Protein AF-A0AAU7T6W6-F1 (afdb_monomer)

pLDDT: mean 77.11, std 15.14, range [38.47, 94.31]

Foldseek 3Di:
DDDDDDDDDDDDPDVCVVCVVVVHDDDCVVVVVPLPQFPKDKDFDPPFDDPPDQKTKMKIFGPVLDDCPQQVVVQVSVVVVQKRWDRPDDWDWDDDPPGGIIIITIIGPVRPD

Radius of gyration: 18.92 Å; Cα contacts (8 Å, |Δi|>4): 139; chains: 1; bounding box: 44×38×60 Å

Sequence (113 aa):
MAREVSQRLVLIDDIDKYERAIGLQPDPERTGLHEHRHDVRWAVSTYETNPAAAYVEVEVALECGCEIRDLRTFAAHMRERGWDVAVTGGLGSQRVPGSPPMYHLRVRRKSLG

Mean predicted aligned error: 12.06 Å

Secondary structure (DSSP, 8-state):
-PPP--------S-HHHHHHHTTPPP-HHHHT-S-----EEEEE-TT---TT-SEEEEEEEETT----S-HHHHHHHHHHTT--B-SSS--EEE--TTSPPEEEEEEEGGG--

Solvent-accessible surface area (backbone atoms only — not comparable to full-atom values): 7174 Å² total; per-residue (Å²): 138,86,81,84,77,83,80,78,85,75,87,74,91,50,64,63,64,52,33,52,75,73,70,42,77,82,49,43,83,85,67,65,65,57,78,85,72,78,42,72,51,72,46,75,35,92,82,60,81,61,91,83,46,67,56,38,44,27,38,36,31,34,78,67,72,65,76,92,85,47,64,60,62,51,28,53,61,37,38,80,74,53,30,48,50,52,72,85,59,74,80,44,76,50,80,49,94,96,52,65,53,35,30,40,42,40,31,32,52,89,32,75,118

Organism: NCBI:txid3160966

Structure (mmCIF, N/CA/C/O backbone):
data_AF-A0AAU7T6W6-F1
#
_entry.id   AF-A0AAU7T6W6-F1
#
loop_
_atom_site.group_PDB
_atom_site.id
_atom_site.type_symbol
_atom_site.label_atom_id
_atom_site.label_alt_id
_atom_site.label_comp_id
_atom_site.label_asym_id
_atom_site.label_entity_id
_atom_site.label_seq_id
_atom_site.pdbx_PDB_ins_code
_atom_site.Cartn_x
_atom_site.Cartn_y
_atom_site.Cartn_z
_atom_site.occupancy
_atom_site.B_iso_or_equiv
_atom_site.auth_seq_id
_atom_site.auth_comp_id
_atom_site.auth_asym_id
_atom_site.auth_atom_id
_atom_site.pdbx_PDB_model_num
ATOM 1 N N . MET A 1 1 ? 31.581 3.379 -46.369 1.00 38.47 1 MET A N 1
ATOM 2 C CA . MET A 1 1 ? 30.169 2.953 -46.259 1.00 38.47 1 MET A CA 1
ATOM 3 C C . MET A 1 1 ? 29.900 2.596 -44.806 1.00 38.47 1 MET A C 1
ATOM 5 O O . MET A 1 1 ? 30.373 1.560 -44.360 1.00 38.47 1 MET A O 1
ATOM 9 N N . ALA A 1 2 ? 29.253 3.481 -44.047 1.00 42.25 2 ALA A N 1
ATOM 10 C CA . ALA A 1 2 ? 28.900 3.220 -42.652 1.00 42.25 2 ALA A CA 1
ATOM 11 C C . ALA A 1 2 ? 27.511 2.569 -42.609 1.00 42.25 2 ALA A C 1
ATOM 13 O O . ALA A 1 2 ? 26.573 3.088 -43.209 1.00 42.25 2 ALA A O 1
ATOM 14 N N . ARG A 1 3 ? 27.397 1.404 -41.964 1.00 44.84 3 ARG A N 1
ATOM 15 C CA . ARG A 1 3 ? 26.108 0.757 -41.702 1.00 44.84 3 ARG A CA 1
ATOM 16 C C . ARG A 1 3 ? 25.463 1.450 -40.508 1.00 44.84 3 ARG A C 1
ATOM 18 O O . ARG A 1 3 ? 26.021 1.428 -39.416 1.00 44.84 3 ARG A O 1
ATOM 25 N N . GLU A 1 4 ? 24.307 2.058 -40.733 1.00 47.56 4 GLU A N 1
ATOM 26 C CA . GLU A 1 4 ? 23.450 2.578 -39.673 1.00 47.56 4 GLU A CA 1
ATOM 27 C C . GLU A 1 4 ? 22.855 1.393 -38.899 1.00 47.56 4 GLU A C 1
ATOM 29 O O . GLU A 1 4 ? 22.209 0.517 -39.478 1.00 47.56 4 GLU A O 1
ATOM 34 N N . VAL A 1 5 ? 23.132 1.319 -37.597 1.00 54.06 5 VAL A N 1
ATOM 35 C CA . VAL A 1 5 ? 22.567 0.297 -36.709 1.00 54.06 5 VAL A CA 1
ATOM 36 C C . VAL A 1 5 ? 21.375 0.927 -36.000 1.00 54.06 5 VAL A C 1
ATOM 38 O O . VAL A 1 5 ? 21.536 1.700 -35.060 1.00 54.06 5 VAL A O 1
ATOM 4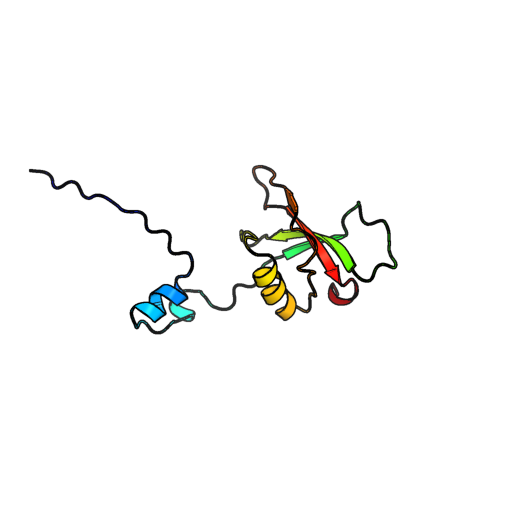1 N N . SER A 1 6 ? 20.168 0.617 -36.472 1.00 48.41 6 SER A N 1
ATOM 42 C CA . SER A 1 6 ? 18.924 1.034 -35.821 1.00 48.41 6 SER A CA 1
ATOM 43 C C . SER A 1 6 ? 18.746 0.257 -34.512 1.00 48.41 6 SER A C 1
ATOM 45 O O . SER A 1 6 ? 18.476 -0.945 -34.524 1.00 48.41 6 SER A O 1
ATOM 47 N N . GLN A 1 7 ? 18.932 0.925 -33.373 1.00 54.91 7 GLN A N 1
ATOM 48 C CA . GLN A 1 7 ? 18.688 0.344 -32.054 1.00 54.91 7 GLN A CA 1
ATOM 49 C C . GLN A 1 7 ? 17.187 0.404 -31.744 1.00 54.91 7 GLN A C 1
ATOM 51 O O . GLN A 1 7 ? 16.660 1.440 -31.342 1.00 54.91 7 GLN A O 1
ATOM 56 N N . ARG A 1 8 ? 16.472 -0.708 -31.944 1.00 59.06 8 ARG A N 1
ATOM 57 C CA . ARG A 1 8 ? 15.105 -0.862 -31.432 1.00 59.06 8 ARG A CA 1
ATOM 58 C C . ARG A 1 8 ? 15.180 -1.156 -29.934 1.00 59.06 8 ARG A C 1
ATOM 60 O O . ARG A 1 8 ? 15.556 -2.255 -29.543 1.00 59.06 8 ARG A O 1
ATOM 67 N N . LEU A 1 9 ? 14.827 -0.173 -29.110 1.00 52.94 9 LEU A N 1
ATOM 68 C CA . LEU A 1 9 ? 14.550 -0.375 -27.688 1.00 52.94 9 LEU A CA 1
ATOM 69 C C . LEU A 1 9 ? 13.317 -1.276 -27.567 1.00 52.94 9 LEU A C 1
ATOM 71 O O . LEU A 1 9 ? 12.211 -0.868 -27.916 1.00 52.94 9 LEU A O 1
ATOM 75 N N . VAL A 1 10 ? 13.514 -2.512 -27.117 1.00 56.66 10 VAL A N 1
ATOM 76 C CA . VAL A 1 10 ? 12.416 -3.424 -26.791 1.00 56.66 10 VAL A CA 1
ATOM 77 C C . VAL A 1 10 ? 12.172 -3.297 -25.293 1.00 56.66 10 VAL A C 1
ATOM 79 O O . VAL A 1 10 ? 13.066 -3.592 -24.502 1.00 56.66 10 VAL A O 1
ATOM 82 N N . LEU A 1 11 ? 10.991 -2.820 -24.894 1.00 50.56 11 LEU A N 1
ATOM 83 C CA . LEU A 1 11 ? 10.565 -2.911 -23.500 1.00 50.56 11 LEU A CA 1
ATOM 84 C C . LEU A 1 11 ? 10.190 -4.370 -23.229 1.00 50.56 11 LEU A C 1
ATOM 86 O O . LEU A 1 11 ? 9.220 -4.866 -23.796 1.00 50.56 11 LEU A O 1
ATOM 90 N N . ILE A 1 12 ? 10.96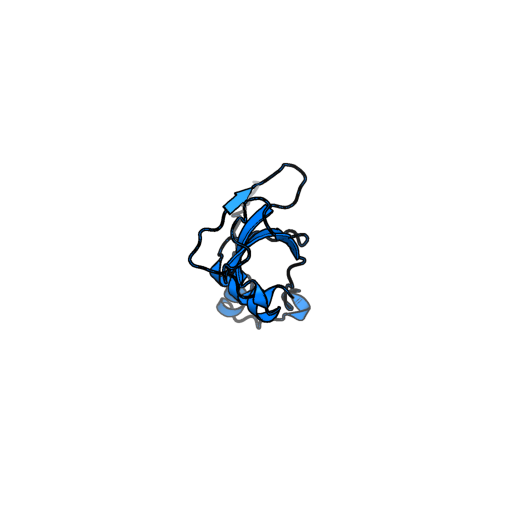9 -5.043 -22.388 1.00 55.47 12 ILE A N 1
ATOM 91 C CA . ILE A 1 12 ? 10.606 -6.344 -21.827 1.00 55.47 12 ILE A CA 1
ATOM 92 C C . ILE A 1 12 ? 9.965 -6.046 -20.473 1.00 55.47 12 ILE A C 1
ATOM 94 O O . ILE A 1 12 ? 10.648 -5.588 -19.559 1.00 55.47 12 ILE A O 1
ATOM 98 N N . ASP A 1 13 ? 8.647 -6.218 -20.376 1.00 56.78 13 ASP A N 1
ATOM 99 C CA . ASP A 1 13 ? 7.886 -5.997 -19.139 1.00 56.78 13 ASP A CA 1
ATOM 100 C C . ASP A 1 13 ? 8.070 -7.130 -18.122 1.00 56.78 13 ASP A C 1
ATOM 102 O O . ASP A 1 13 ? 7.927 -6.901 -16.924 1.00 56.78 13 ASP A O 1
ATOM 106 N N . ASP A 1 14 ? 8.427 -8.322 -18.604 1.00 62.97 14 ASP A N 1
ATOM 107 C CA . ASP A 1 14 ? 8.569 -9.537 -17.809 1.00 62.97 14 ASP A CA 1
ATOM 108 C C . ASP A 1 14 ? 9.660 -10.429 -18.430 1.00 62.97 14 ASP A C 1
ATOM 110 O O . ASP A 1 14 ? 9.487 -11.034 -19.497 1.00 62.97 14 ASP A O 1
ATOM 114 N N . ILE A 1 15 ? 10.831 -10.438 -17.788 1.00 67.06 15 ILE A N 1
ATOM 115 C CA . ILE A 1 15 ? 12.003 -11.193 -18.248 1.00 67.06 15 ILE A CA 1
ATOM 116 C C . ILE A 1 15 ? 11.748 -12.699 -18.117 1.00 67.06 15 ILE A C 1
ATOM 118 O O . ILE A 1 15 ? 12.099 -13.436 -19.036 1.00 67.06 15 ILE A O 1
ATOM 122 N N . ASP A 1 16 ? 11.056 -13.156 -17.069 1.00 63.38 16 ASP A N 1
ATOM 123 C CA . ASP A 1 16 ? 10.740 -14.575 -16.863 1.00 63.38 16 ASP A CA 1
ATOM 124 C C . ASP A 1 16 ? 9.866 -15.136 -17.986 1.00 63.38 16 ASP A C 1
ATOM 126 O O . ASP A 1 16 ? 10.082 -16.241 -18.494 1.00 63.38 16 ASP A O 1
ATOM 130 N N . LYS A 1 17 ? 8.861 -14.366 -18.406 1.00 62.75 17 LYS A N 1
ATOM 131 C CA . LYS A 1 17 ? 7.973 -14.721 -19.513 1.00 62.75 17 LYS A CA 1
ATOM 132 C C . LYS A 1 17 ? 8.738 -14.828 -20.828 1.00 62.75 17 LYS A C 1
ATOM 134 O O . LYS A 1 17 ? 8.469 -15.740 -21.614 1.00 62.75 17 LYS A O 1
ATOM 139 N N . TYR A 1 18 ? 9.683 -13.920 -21.063 1.00 66.25 18 TYR A N 1
ATOM 140 C CA . TYR A 1 18 ? 10.544 -13.964 -22.239 1.00 66.25 18 TYR A CA 1
ATOM 141 C C . TYR A 1 18 ? 11.482 -15.176 -22.201 1.00 66.25 18 TYR A C 1
ATOM 143 O O . TYR A 1 18 ? 11.529 -15.928 -23.173 1.00 66.25 18 TYR A O 1
ATOM 151 N N . GLU A 1 19 ? 12.162 -15.416 -21.078 1.00 69.50 19 GLU A N 1
ATOM 152 C CA . GLU A 1 19 ? 13.083 -16.544 -20.897 1.00 69.50 19 GLU A CA 1
ATOM 153 C C . GLU A 1 19 ? 12.374 -17.887 -21.126 1.00 69.50 19 GLU A C 1
ATOM 155 O O . GLU A 1 19 ? 12.849 -18.703 -21.922 1.00 69.50 19 GLU A O 1
ATOM 160 N N . ARG A 1 20 ? 11.170 -18.069 -20.566 1.00 66.38 20 ARG A N 1
ATOM 161 C CA . ARG A 1 20 ? 10.334 -19.253 -20.829 1.00 66.38 20 ARG A CA 1
ATOM 162 C C . ARG A 1 20 ? 9.969 -19.405 -22.305 1.00 66.38 20 ARG A C 1
ATOM 164 O O . ARG A 1 20 ? 10.006 -20.518 -22.825 1.00 66.38 20 ARG A O 1
ATOM 171 N N . ALA A 1 21 ? 9.610 -18.313 -22.983 1.00 72.62 21 ALA A N 1
ATOM 172 C CA . ALA A 1 21 ? 9.199 -18.344 -24.388 1.00 72.62 21 ALA A CA 1
ATOM 173 C C . ALA A 1 21 ? 10.334 -18.763 -25.338 1.00 72.62 21 ALA A C 1
ATOM 175 O O . ALA A 1 21 ? 10.060 -19.333 -26.393 1.00 72.62 21 ALA A O 1
ATOM 176 N N . ILE A 1 22 ? 11.592 -18.518 -24.960 1.00 78.94 22 ILE A N 1
ATOM 177 C CA . ILE A 1 22 ? 12.772 -18.910 -25.747 1.00 78.94 22 ILE A CA 1
ATOM 178 C C . ILE A 1 22 ? 13.480 -20.162 -25.208 1.00 78.94 22 ILE A C 1
ATOM 180 O O . ILE A 1 22 ? 14.562 -20.505 -25.680 1.00 78.94 22 ILE A O 1
ATOM 184 N N . GLY A 1 23 ? 12.870 -20.864 -24.247 1.00 67.69 23 GLY A N 1
ATOM 185 C CA . GLY A 1 23 ? 13.383 -22.126 -23.709 1.00 67.69 23 GLY A CA 1
ATOM 186 C C . GLY A 1 23 ? 14.560 -21.980 -22.742 1.00 67.69 23 GLY A C 1
ATOM 187 O O . GLY A 1 23 ? 15.224 -22.973 -22.450 1.00 67.69 23 GLY A O 1
ATOM 188 N N . LEU A 1 24 ? 14.822 -20.773 -22.235 1.00 66.50 24 LEU A N 1
ATOM 189 C CA . LEU A 1 24 ? 15.725 -20.589 -21.105 1.00 66.50 24 LEU A CA 1
ATOM 190 C C . LEU A 1 24 ? 14.995 -21.009 -19.828 1.00 66.50 24 LEU A C 1
ATOM 192 O O . LEU A 1 24 ? 13.853 -20.612 -19.586 1.00 66.50 24 LEU A O 1
ATOM 196 N N . GLN A 1 25 ? 15.648 -21.834 -19.009 1.00 60.50 25 GLN A N 1
ATOM 197 C CA . GLN A 1 25 ? 15.148 -22.101 -17.667 1.00 60.50 25 GLN A CA 1
ATOM 198 C C . GLN A 1 25 ? 15.310 -20.824 -16.833 1.00 60.50 25 GLN A C 1
ATOM 200 O O . GLN A 1 25 ? 16.426 -20.302 -16.775 1.00 60.50 25 GLN A O 1
ATOM 205 N N . PRO A 1 26 ? 14.228 -20.327 -16.204 1.00 56.59 26 PRO A N 1
ATOM 206 C CA . PRO A 1 26 ? 14.320 -19.239 -15.244 1.00 56.59 26 PRO A CA 1
ATOM 207 C C . PRO A 1 26 ? 15.316 -19.636 -14.158 1.00 56.59 26 PRO A C 1
ATOM 209 O O . PRO A 1 26 ? 15.126 -20.644 -13.474 1.00 56.59 26 PRO A O 1
ATOM 212 N N . ASP A 1 27 ? 16.394 -18.870 -14.056 1.00 57.06 27 ASP A N 1
ATOM 213 C CA . ASP A 1 27 ? 17.434 -19.043 -13.050 1.00 57.06 27 ASP A CA 1
ATOM 214 C C . ASP A 1 27 ? 17.350 -17.831 -12.109 1.00 57.06 27 ASP A C 1
ATOM 216 O O . ASP A 1 27 ? 17.869 -16.754 -12.434 1.00 57.06 27 ASP A O 1
ATOM 220 N N . PRO A 1 28 ? 16.618 -17.953 -10.989 1.00 53.84 28 PRO A N 1
ATOM 221 C CA . PRO A 1 28 ? 16.361 -16.840 -10.081 1.00 53.84 28 PRO A CA 1
ATOM 222 C C . PRO A 1 28 ? 17.639 -16.338 -9.387 1.00 53.84 28 PRO A C 1
ATOM 224 O O . PRO A 1 28 ? 17.722 -15.152 -9.061 1.00 53.84 28 PRO A O 1
ATOM 227 N N . GLU A 1 29 ? 18.664 -17.188 -9.234 1.00 51.88 29 GLU A N 1
ATOM 228 C CA . GLU A 1 29 ? 19.966 -16.821 -8.660 1.00 51.88 29 GLU A CA 1
ATOM 229 C C . GLU A 1 29 ? 20.791 -15.976 -9.641 1.00 51.88 29 GLU A C 1
ATOM 231 O O . GLU A 1 29 ? 21.402 -14.981 -9.250 1.00 51.88 29 GLU A O 1
ATOM 236 N N . ARG A 1 30 ? 20.765 -16.318 -10.938 1.00 50.44 30 ARG A N 1
ATOM 237 C CA . ARG A 1 30 ? 21.460 -15.572 -12.005 1.00 50.44 30 ARG A CA 1
ATOM 238 C C . ARG A 1 30 ? 20.783 -14.245 -12.353 1.00 50.44 30 ARG A C 1
ATOM 240 O O . ARG A 1 30 ? 21.455 -13.301 -12.766 1.00 50.44 30 ARG A O 1
ATOM 247 N N . THR A 1 31 ? 19.460 -14.182 -12.247 1.00 54.34 31 THR A N 1
ATOM 248 C CA . THR A 1 31 ? 18.653 -13.010 -12.633 1.00 54.34 31 THR A CA 1
ATOM 249 C C . THR A 1 31 ? 18.4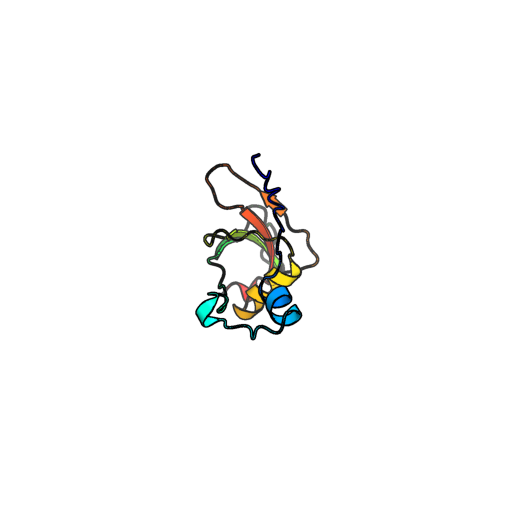20 -12.028 -11.485 1.00 54.34 31 THR A C 1
ATOM 251 O O . THR A 1 31 ? 18.047 -10.883 -11.737 1.00 54.34 31 THR A O 1
ATOM 254 N N . GLY A 1 32 ? 18.633 -12.452 -10.233 1.00 46.59 32 GLY A N 1
ATOM 255 C CA . GLY A 1 32 ? 18.263 -11.666 -9.054 1.00 46.59 32 GLY A CA 1
ATOM 256 C C . GLY A 1 32 ? 16.746 -11.546 -8.862 1.00 46.59 32 GLY A C 1
ATOM 257 O O . GLY A 1 32 ? 16.301 -10.704 -8.087 1.00 46.59 32 GLY A O 1
ATOM 258 N N . LEU A 1 33 ? 15.956 -12.380 -9.554 1.00 51.47 33 LEU A N 1
ATOM 259 C CA . LEU A 1 33 ? 14.492 -12.461 -9.457 1.00 51.47 33 LEU A CA 1
ATOM 260 C C . LEU A 1 33 ? 14.021 -13.293 -8.253 1.00 51.47 33 LEU A C 1
ATOM 262 O O . LEU A 1 33 ? 12.847 -13.648 -8.159 1.00 51.47 33 LEU A O 1
ATOM 266 N N . HIS A 1 34 ? 14.909 -13.602 -7.304 1.00 48.91 34 HIS A N 1
ATOM 267 C CA . HIS A 1 34 ? 14.475 -14.057 -5.989 1.00 48.91 34 HIS A CA 1
ATOM 268 C C . HIS A 1 34 ? 13.608 -12.979 -5.341 1.00 48.91 34 HIS A C 1
ATOM 270 O O . HIS A 1 34 ? 14.091 -11.888 -5.049 1.00 48.91 34 HIS A O 1
ATOM 276 N N . GLU A 1 35 ? 12.334 -13.318 -5.124 1.00 60.16 35 GLU A N 1
ATOM 277 C CA . GLU A 1 35 ? 11.481 -12.790 -4.055 1.00 60.16 35 GLU A CA 1
ATOM 278 C C . GLU A 1 35 ? 11.722 -11.301 -3.772 1.00 60.16 35 GLU A C 1
ATOM 280 O O . GLU A 1 35 ? 12.195 -10.926 -2.695 1.00 60.16 35 GLU A O 1
ATOM 285 N N . HIS A 1 36 ? 11.442 -10.432 -4.754 1.00 67.00 36 HIS A N 1
ATOM 286 C CA . HIS A 1 36 ? 11.554 -8.994 -4.535 1.00 67.00 36 HIS A CA 1
ATOM 287 C C . HIS A 1 36 ? 10.579 -8.580 -3.429 1.00 67.00 36 HIS A C 1
ATOM 289 O O . HIS A 1 36 ? 9.381 -8.380 -3.643 1.00 67.00 36 HIS A O 1
ATOM 295 N N . ARG A 1 37 ? 11.106 -8.440 -2.216 1.00 75.81 37 ARG A N 1
ATOM 296 C CA . ARG A 1 37 ? 10.341 -7.993 -1.065 1.00 75.81 37 ARG A CA 1
ATOM 297 C C . ARG A 1 37 ? 10.325 -6.474 -1.062 1.00 75.81 37 ARG A C 1
ATOM 299 O O . ARG A 1 37 ? 11.358 -5.838 -0.875 1.00 75.81 37 ARG A O 1
ATOM 306 N N . HIS A 1 38 ? 9.139 -5.893 -1.220 1.00 83.75 38 HIS A N 1
ATOM 307 C CA . HIS A 1 38 ? 8.995 -4.444 -1.152 1.00 83.75 38 HIS A CA 1
ATOM 308 C C . HIS A 1 38 ? 9.418 -3.924 0.226 1.00 83.75 38 HIS A C 1
ATOM 310 O O . HIS A 1 38 ? 8.800 -4.271 1.238 1.00 83.75 38 HIS A O 1
ATOM 316 N N . ASP A 1 39 ? 10.420 -3.050 0.273 1.00 86.62 39 ASP A N 1
ATOM 317 C CA . ASP A 1 39 ? 10.632 -2.217 1.452 1.00 86.62 39 ASP A CA 1
ATOM 318 C C . ASP A 1 39 ? 9.537 -1.146 1.489 1.00 86.62 39 ASP A C 1
ATOM 320 O O . ASP A 1 39 ? 9.373 -0.378 0.536 1.00 86.62 39 ASP A O 1
ATOM 324 N N . VAL A 1 40 ? 8.713 -1.186 2.538 1.00 88.81 40 VAL A N 1
ATOM 325 C CA . VAL A 1 40 ? 7.460 -0.425 2.634 1.00 88.81 40 VAL A CA 1
ATOM 326 C C . VAL A 1 40 ? 7.476 0.401 3.902 1.00 88.81 40 VAL A C 1
ATOM 328 O O . VAL A 1 40 ? 7.397 -0.144 5.005 1.00 88.81 40 VAL A O 1
ATOM 331 N N . ARG A 1 41 ? 7.473 1.720 3.724 1.00 90.69 41 ARG A N 1
ATOM 332 C CA . ARG A 1 41 ? 7.164 2.679 4.780 1.00 90.69 41 ARG A CA 1
ATOM 333 C C . ARG A 1 41 ? 5.701 3.081 4.662 1.00 90.69 41 ARG A C 1
ATOM 335 O O . ARG A 1 41 ? 5.229 3.360 3.562 1.00 90.69 41 ARG A O 1
ATOM 342 N N . TRP A 1 42 ? 4.976 3.104 5.777 1.00 93.06 42 TRP A N 1
ATOM 343 C CA . TRP A 1 42 ? 3.553 3.427 5.761 1.00 93.06 42 TRP A CA 1
ATOM 344 C C . TRP A 1 42 ? 3.093 4.164 7.016 1.00 93.06 42 TRP A C 1
ATOM 346 O O . TRP A 1 42 ? 3.716 4.060 8.073 1.00 93.06 42 TRP A O 1
ATOM 356 N N . ALA A 1 43 ? 1.979 4.881 6.888 1.00 92.44 43 ALA A N 1
ATOM 357 C CA . ALA A 1 43 ? 1.248 5.488 7.993 1.00 92.44 43 ALA A CA 1
ATOM 358 C C . ALA A 1 43 ? -0.262 5.425 7.725 1.00 92.44 43 ALA A C 1
ATOM 360 O O . ALA A 1 43 ? -0.694 5.358 6.574 1.00 92.44 43 ALA A O 1
ATOM 361 N N . VAL A 1 44 ? -1.080 5.445 8.780 1.00 91.88 44 VAL A N 1
ATOM 362 C CA . VAL A 1 44 ? -2.527 5.674 8.628 1.00 91.88 44 VAL A CA 1
ATOM 363 C C . VAL A 1 44 ? -2.728 7.085 8.087 1.00 91.88 44 VAL A C 1
ATOM 365 O O . VAL A 1 44 ? -2.134 8.025 8.617 1.00 91.88 44 VAL A O 1
ATOM 368 N N . SER A 1 45 ? -3.547 7.231 7.045 1.00 87.50 45 SER A N 1
ATOM 369 C CA . SER A 1 45 ? -3.785 8.543 6.450 1.00 87.50 45 SER A CA 1
ATOM 370 C C . SER A 1 45 ? -4.463 9.474 7.453 1.00 87.50 45 SER A C 1
ATOM 372 O O . SER A 1 45 ? -5.355 9.074 8.204 1.00 87.50 45 SER A O 1
ATOM 374 N N . THR A 1 46 ? -4.069 10.745 7.430 1.00 86.88 46 THR A N 1
ATOM 375 C CA . THR A 1 46 ? -4.677 11.792 8.269 1.00 86.88 46 THR A CA 1
ATOM 376 C C . THR A 1 46 ? -6.154 12.040 7.942 1.00 86.88 46 THR A C 1
ATOM 378 O O . THR A 1 46 ? -6.878 12.597 8.766 1.00 86.88 46 THR A O 1
ATOM 381 N N . TYR A 1 47 ? -6.612 11.590 6.768 1.00 81.88 47 TYR A N 1
ATOM 382 C CA . TYR A 1 47 ? -8.006 11.658 6.330 1.00 81.88 47 TYR A CA 1
ATOM 383 C C . TYR A 1 47 ? -8.861 10.475 6.812 1.00 81.88 47 TYR A C 1
ATOM 385 O O . TYR A 1 47 ? -10.079 10.479 6.612 1.00 81.88 47 TYR A O 1
ATOM 393 N N . GLU A 1 48 ? -8.268 9.468 7.465 1.00 84.31 48 GLU A N 1
ATOM 394 C CA . GLU A 1 48 ? -9.033 8.383 8.076 1.00 84.31 48 GLU A CA 1
ATOM 395 C C . GLU A 1 48 ? -9.835 8.914 9.271 1.00 84.31 48 GLU A C 1
ATOM 397 O O . GLU A 1 48 ? -9.291 9.278 10.313 1.00 84.31 48 GLU A O 1
ATOM 402 N N . THR A 1 49 ? -11.158 8.910 9.136 1.00 83.81 49 THR A N 1
ATOM 403 C CA . THR A 1 49 ? -12.078 9.458 10.143 1.00 83.81 49 THR A CA 1
ATOM 404 C C . THR A 1 49 ? -12.808 8.383 10.941 1.00 83.81 49 THR A C 1
ATOM 406 O O . THR A 1 49 ? -13.400 8.698 11.974 1.00 83.81 49 THR A O 1
ATOM 409 N N . ASN A 1 50 ? -12.775 7.115 10.508 1.00 85.00 50 ASN A N 1
ATOM 410 C CA . ASN A 1 50 ? -13.530 6.045 11.146 1.00 85.00 50 ASN A CA 1
ATOM 411 C C . ASN A 1 50 ? -12.613 4.970 11.764 1.00 85.00 50 ASN A C 1
ATOM 413 O O . ASN A 1 50 ? -12.255 3.978 11.115 1.00 85.00 50 ASN A O 1
ATOM 417 N N . PRO A 1 51 ? -12.299 5.070 13.068 1.00 80.38 51 PRO A N 1
ATOM 418 C CA . PRO A 1 51 ? -11.464 4.079 13.744 1.00 80.38 51 PRO A CA 1
ATOM 419 C C . PRO A 1 51 ? -12.107 2.683 13.814 1.00 80.38 51 PRO A C 1
ATOM 421 O O . PRO A 1 51 ? -11.389 1.693 13.943 1.00 80.38 51 PRO A O 1
ATOM 424 N N . ALA A 1 52 ? -13.435 2.579 13.692 1.00 85.19 52 ALA A N 1
ATOM 425 C CA . ALA A 1 52 ? -14.163 1.312 13.745 1.00 85.19 52 ALA A CA 1
ATOM 426 C C . ALA A 1 52 ? -14.257 0.597 12.383 1.00 85.19 52 ALA A C 1
ATOM 428 O O . ALA A 1 52 ? -14.695 -0.554 12.322 1.00 85.19 52 ALA A O 1
ATOM 429 N N . ALA A 1 53 ? -13.854 1.246 11.284 1.00 87.56 53 ALA A N 1
ATOM 430 C CA . ALA A 1 53 ? -13.888 0.632 9.964 1.00 87.56 53 ALA A CA 1
ATOM 431 C C . ALA A 1 53 ? -12.933 -0.573 9.879 1.00 87.56 53 ALA A C 1
ATOM 433 O O . ALA A 1 53 ? -11.786 -0.531 10.333 1.00 87.56 53 ALA A O 1
ATOM 434 N N . ALA A 1 54 ? -13.406 -1.656 9.248 1.00 91.19 54 ALA A N 1
ATOM 435 C CA . ALA A 1 54 ? -12.613 -2.869 9.036 1.00 91.19 54 ALA A CA 1
ATOM 436 C C . ALA A 1 54 ? -11.409 -2.637 8.106 1.00 91.19 54 ALA A C 1
ATOM 438 O O . ALA A 1 54 ? -10.388 -3.310 8.249 1.00 91.19 54 ALA A O 1
ATOM 439 N N . TYR A 1 55 ? -11.538 -1.682 7.181 1.00 91.62 55 TYR A N 1
ATOM 440 C CA . TYR A 1 55 ? -10.482 -1.215 6.289 1.00 91.62 55 TYR A CA 1
ATOM 441 C C . TYR A 1 55 ? -10.147 0.234 6.606 1.00 91.62 55 TYR A C 1
ATOM 443 O O . TYR A 1 55 ? -11.060 1.058 6.683 1.00 91.62 55 TYR A O 1
ATOM 451 N N . VAL A 1 56 ? -8.854 0.514 6.714 1.00 92.50 56 VAL A N 1
ATOM 452 C CA . VAL A 1 56 ? -8.274 1.832 6.964 1.00 92.50 56 VAL A CA 1
ATOM 453 C C . VAL A 1 56 ? -7.525 2.310 5.727 1.00 92.50 56 VAL A C 1
ATOM 455 O O . VAL A 1 56 ? -6.908 1.502 5.028 1.00 92.50 56 VAL A O 1
ATOM 458 N N . GLU A 1 57 ? -7.604 3.602 5.440 1.00 91.94 57 GLU A N 1
ATOM 459 C CA . GLU A 1 57 ? -6.757 4.238 4.437 1.00 91.94 57 GLU A CA 1
ATOM 460 C C . GLU A 1 57 ? -5.340 4.461 4.982 1.00 91.94 57 GLU A C 1
ATOM 462 O O . GLU A 1 57 ? -5.146 5.002 6.073 1.00 91.94 57 GLU A O 1
ATOM 467 N N . VAL A 1 58 ? -4.342 4.020 4.220 1.00 91.94 58 VAL A N 1
ATOM 468 C CA . VAL A 1 58 ? -2.923 4.180 4.539 1.00 91.94 58 VAL A CA 1
ATOM 469 C C . VAL A 1 58 ? -2.195 4.872 3.397 1.00 91.94 58 VAL A C 1
ATOM 471 O O . VAL A 1 58 ? -2.504 4.674 2.219 1.00 91.94 58 VAL A O 1
ATOM 474 N N . GLU A 1 59 ? -1.196 5.653 3.777 1.00 93.00 59 GLU A N 1
ATOM 475 C CA . GLU A 1 59 ? -0.207 6.244 2.888 1.00 93.00 59 GLU A CA 1
ATOM 476 C C . GLU A 1 59 ? 1.012 5.326 2.863 1.00 93.00 59 GLU A C 1
ATOM 478 O O . GLU A 1 59 ? 1.554 4.983 3.913 1.00 93.00 59 GLU A O 1
ATOM 483 N N . VAL A 1 60 ? 1.420 4.890 1.672 1.00 91.88 60 VAL A N 1
ATOM 484 C CA . VAL A 1 60 ? 2.478 3.896 1.456 1.00 91.88 60 VAL A CA 1
ATOM 485 C C . VAL A 1 60 ? 3.555 4.469 0.545 1.00 91.88 60 VAL A C 1
ATOM 487 O O . VAL A 1 60 ? 3.256 4.936 -0.549 1.00 91.88 60 VAL A O 1
ATOM 490 N N . ALA A 1 61 ? 4.814 4.377 0.962 1.00 91.44 61 ALA A N 1
ATOM 491 C CA . ALA A 1 61 ? 5.987 4.657 0.143 1.00 91.44 61 ALA A CA 1
ATOM 492 C C . ALA A 1 61 ? 6.791 3.367 -0.070 1.00 91.44 61 ALA A C 1
ATOM 494 O O . ALA A 1 61 ? 7.067 2.626 0.879 1.00 91.44 61 ALA A O 1
ATOM 495 N N . LEU A 1 62 ? 7.156 3.102 -1.327 1.00 88.38 62 LEU A N 1
ATOM 496 C CA . LEU A 1 62 ? 8.013 1.977 -1.700 1.00 88.38 62 LEU A CA 1
ATOM 497 C C . LEU A 1 62 ? 9.470 2.447 -1.742 1.00 88.38 62 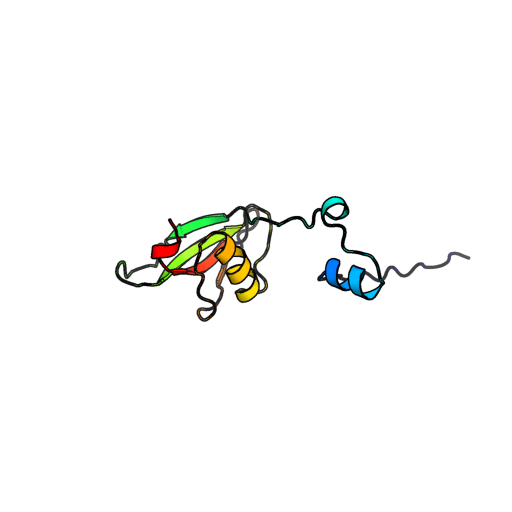LEU A C 1
ATOM 499 O O . LEU A 1 62 ? 9.928 3.001 -2.739 1.00 88.38 62 LEU A O 1
ATOM 503 N N . GLU A 1 63 ? 10.205 2.217 -0.657 1.00 85.50 63 GLU A N 1
ATOM 504 C CA . GLU A 1 63 ? 11.605 2.653 -0.507 1.00 85.50 63 GLU A CA 1
ATOM 505 C C . GLU A 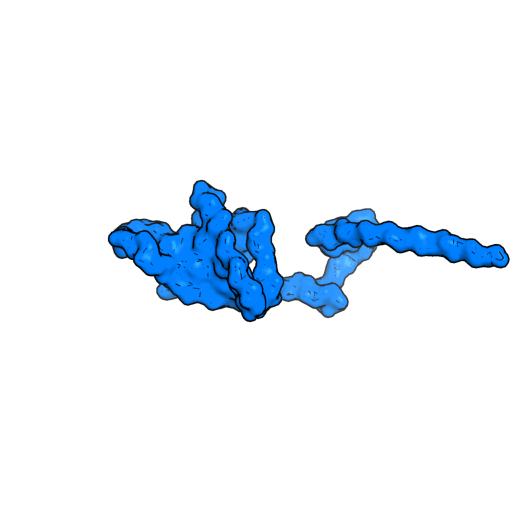1 63 ? 12.561 1.815 -1.382 1.00 85.50 63 GLU A C 1
ATOM 507 O O . GLU A 1 63 ? 13.664 2.235 -1.715 1.00 85.50 63 GLU A O 1
ATOM 512 N N . CYS A 1 64 ? 12.093 0.658 -1.860 1.00 81.88 64 CYS A N 1
ATOM 513 C CA . CYS A 1 64 ? 12.784 -0.184 -2.838 1.00 81.88 64 CYS A CA 1
ATOM 514 C C . CYS A 1 64 ? 12.809 0.382 -4.274 1.00 81.88 64 CYS A C 1
ATOM 516 O O . CYS A 1 64 ? 13.349 -0.261 -5.171 1.00 81.88 64 CYS A O 1
ATOM 518 N N . GLY A 1 65 ? 12.197 1.546 -4.522 1.00 80.50 65 GLY A N 1
ATOM 519 C CA . GLY A 1 65 ? 12.131 2.166 -5.851 1.00 80.50 65 GLY A CA 1
ATOM 520 C C . GLY A 1 65 ? 11.092 1.549 -6.794 1.00 80.50 65 GLY A C 1
ATOM 521 O O . GLY A 1 65 ? 10.991 1.965 -7.947 1.00 80.50 65 GLY A O 1
ATOM 522 N N . CYS A 1 66 ? 10.302 0.582 -6.317 1.00 83.56 66 CYS A N 1
ATOM 523 C CA . CYS A 1 66 ? 9.210 0.004 -7.091 1.00 83.56 66 CYS A CA 1
ATOM 524 C C . CYS A 1 66 ? 8.067 0.995 -7.326 1.00 83.56 66 CYS A C 1
ATOM 526 O O . CYS A 1 66 ? 7.807 1.909 -6.542 1.00 83.56 66 CYS A O 1
ATOM 528 N N . GLU A 1 67 ? 7.323 0.746 -8.399 1.00 84.38 67 GLU A N 1
ATOM 529 C CA . GLU A 1 67 ? 6.115 1.482 -8.745 1.00 84.38 67 GLU A CA 1
ATOM 530 C C . GLU A 1 67 ? 4.912 0.538 -8.757 1.00 84.38 67 GLU A C 1
ATOM 532 O O . GLU A 1 67 ? 4.962 -0.534 -9.365 1.00 84.38 67 GLU A O 1
ATOM 537 N N . ILE A 1 68 ? 3.814 0.933 -8.107 1.00 84.31 68 ILE A N 1
ATOM 538 C CA . ILE A 1 68 ? 2.576 0.152 -8.138 1.00 84.31 68 ILE A CA 1
ATOM 539 C C . ILE A 1 68 ? 1.856 0.459 -9.450 1.00 84.31 68 ILE A C 1
ATOM 541 O O . ILE A 1 68 ? 1.202 1.491 -9.587 1.00 84.31 68 ILE A O 1
ATOM 545 N N . ARG A 1 69 ? 1.983 -0.447 -10.421 1.00 81.56 69 ARG A N 1
ATOM 546 C CA . ARG A 1 69 ? 1.282 -0.363 -11.716 1.00 81.56 69 ARG A CA 1
ATOM 547 C C . ARG A 1 69 ? -0.022 -1.147 -11.743 1.00 81.56 69 ARG A C 1
ATOM 549 O O . ARG A 1 69 ? -0.964 -0.744 -12.415 1.00 81.56 69 ARG A O 1
ATOM 556 N N . ASP A 1 70 ? -0.069 -2.245 -10.998 1.00 82.25 70 ASP A N 1
ATOM 557 C CA . ASP A 1 70 ? -1.253 -3.075 -10.832 1.00 82.25 70 ASP A CA 1
ATOM 558 C C . ASP A 1 70 ? -1.491 -3.341 -9.341 1.00 82.25 70 ASP A C 1
ATOM 560 O O . ASP A 1 70 ? -0.655 -3.920 -8.641 1.00 82.25 70 ASP A O 1
ATOM 564 N N . LEU A 1 71 ? -2.645 -2.887 -8.848 1.00 86.25 71 LEU A N 1
ATOM 565 C CA . LEU A 1 71 ? -3.005 -3.003 -7.436 1.00 86.25 71 LEU A CA 1
ATOM 566 C C . LEU A 1 71 ? -3.262 -4.458 -7.019 1.00 86.25 71 LEU A C 1
ATOM 568 O O . LEU A 1 71 ? -3.068 -4.791 -5.854 1.00 86.25 71 LEU A O 1
ATOM 572 N N . ARG A 1 72 ? -3.688 -5.338 -7.935 1.00 84.88 72 ARG A N 1
ATOM 573 C CA . ARG A 1 72 ? -3.986 -6.743 -7.615 1.00 84.88 72 ARG A CA 1
ATOM 574 C C . ARG A 1 72 ? -2.704 -7.541 -7.425 1.00 84.88 72 ARG A C 1
ATOM 576 O O . ARG A 1 72 ? -2.599 -8.268 -6.443 1.00 84.88 72 ARG A O 1
ATOM 583 N N . THR A 1 73 ? -1.733 -7.364 -8.313 1.00 84.56 73 THR A N 1
ATOM 584 C CA . THR A 1 73 ? -0.392 -7.940 -8.206 1.00 84.56 73 THR A CA 1
ATOM 585 C C . THR A 1 73 ? 0.283 -7.454 -6.931 1.00 84.56 73 THR A C 1
ATOM 587 O O . THR A 1 73 ? 0.753 -8.263 -6.136 1.00 84.56 73 THR A O 1
ATOM 590 N N . PHE A 1 74 ? 0.236 -6.145 -6.662 1.00 86.50 74 PHE A N 1
ATOM 591 C CA . PHE A 1 74 ? 0.774 -5.606 -5.415 1.00 86.50 74 PHE A CA 1
ATOM 592 C C . PHE A 1 74 ? 0.071 -6.185 -4.177 1.00 86.50 74 PHE A C 1
ATOM 594 O O . PHE A 1 74 ? 0.733 -6.604 -3.230 1.00 86.50 74 PHE A O 1
ATOM 601 N N . ALA A 1 75 ? -1.263 -6.274 -4.184 1.00 89.25 75 ALA A N 1
ATOM 602 C CA . ALA A 1 75 ? -2.019 -6.882 -3.092 1.00 89.25 75 ALA A CA 1
ATOM 603 C C . ALA A 1 75 ? -1.649 -8.359 -2.872 1.00 89.25 75 ALA A C 1
ATOM 605 O O . ALA A 1 75 ? -1.581 -8.797 -1.725 1.00 89.25 75 ALA A O 1
ATOM 606 N N . ALA A 1 76 ? -1.374 -9.115 -3.941 1.00 86.00 76 ALA A N 1
ATOM 607 C CA . ALA A 1 76 ? -0.913 -10.497 -3.844 1.00 86.00 76 ALA A CA 1
ATOM 608 C C . ALA A 1 76 ? 0.457 -10.589 -3.151 1.00 86.00 76 ALA A C 1
ATOM 610 O O . ALA A 1 76 ? 0.579 -11.329 -2.177 1.00 86.00 76 ALA A O 1
ATOM 611 N N . HIS A 1 77 ? 1.435 -9.768 -3.554 1.00 85.06 77 HIS A N 1
ATOM 612 C CA . HIS A 1 77 ? 2.750 -9.709 -2.894 1.00 85.06 77 HIS A CA 1
ATOM 613 C C . HIS A 1 77 ? 2.637 -9.287 -1.418 1.00 85.06 77 HIS A C 1
ATOM 615 O O . HIS A 1 77 ? 3.299 -9.827 -0.535 1.00 85.06 77 HIS A O 1
ATOM 621 N N . MET A 1 78 ? 1.768 -8.322 -1.108 1.00 88.62 78 MET A N 1
ATOM 622 C CA . MET A 1 78 ? 1.571 -7.861 0.269 1.00 88.62 78 MET A CA 1
ATOM 623 C C . MET A 1 78 ? 0.851 -8.897 1.144 1.00 88.62 78 MET A C 1
ATOM 625 O O . MET A 1 78 ? 1.088 -8.944 2.354 1.00 88.62 78 MET A O 1
ATOM 629 N N . ARG A 1 79 ? 0.039 -9.780 0.554 1.00 89.25 79 ARG A N 1
ATOM 630 C CA . ARG A 1 79 ? -0.618 -10.880 1.270 1.00 89.25 79 ARG A CA 1
ATOM 631 C C . ARG A 1 79 ? 0.374 -11.882 1.847 1.00 89.25 79 ARG A C 1
ATOM 633 O O . ARG A 1 79 ? 0.148 -12.375 2.949 1.00 89.25 79 ARG A O 1
ATOM 640 N N . GLU A 1 80 ? 1.491 -12.122 1.168 1.00 85.44 80 GLU A N 1
ATOM 641 C CA . GLU A 1 80 ? 2.594 -12.953 1.679 1.00 85.44 80 GLU A CA 1
ATOM 642 C C . GLU A 1 80 ? 3.235 -12.345 2.936 1.00 85.44 80 GLU A C 1
ATOM 644 O O . GLU A 1 80 ? 3.751 -13.054 3.795 1.00 85.44 80 GLU A O 1
ATOM 649 N N . ARG A 1 81 ? 3.117 -11.022 3.103 1.00 83.81 81 ARG A N 1
ATOM 650 C CA . ARG A 1 81 ? 3.548 -10.279 4.297 1.00 83.81 81 ARG A CA 1
ATOM 651 C C . ARG A 1 81 ? 2.458 -10.161 5.363 1.00 83.81 81 ARG A C 1
ATOM 653 O O . ARG A 1 81 ? 2.637 -9.437 6.339 1.00 83.81 81 ARG A O 1
ATOM 660 N N . GLY A 1 82 ? 1.325 -10.829 5.162 1.00 89.56 82 GLY A N 1
ATOM 661 C CA . GLY A 1 82 ? 0.186 -10.799 6.069 1.00 89.56 82 GLY A CA 1
ATOM 662 C C . GLY A 1 82 ? -0.725 -9.586 5.909 1.00 89.56 82 GLY A C 1
ATOM 663 O O . GLY A 1 82 ? -1.668 -9.478 6.683 1.00 89.56 82 GLY A O 1
ATOM 664 N N . TRP A 1 83 ? -0.498 -8.705 4.926 1.00 93.00 83 TRP A N 1
ATOM 665 C CA . TRP A 1 83 ? -1.360 -7.549 4.669 1.00 93.00 83 TRP A CA 1
ATOM 666 C C . TRP A 1 83 ? -2.522 -7.899 3.739 1.00 93.00 83 TRP A C 1
ATOM 668 O O . TRP A 1 83 ? -2.351 -8.540 2.708 1.00 93.00 83 TRP A O 1
ATOM 678 N N . ASP A 1 84 ? -3.717 -7.417 4.063 1.00 94.31 84 ASP A N 1
ATOM 679 C CA . ASP A 1 84 ? -4.930 -7.620 3.272 1.00 94.31 84 ASP A CA 1
ATOM 680 C C . ASP A 1 84 ? -5.342 -6.288 2.627 1.00 94.31 84 ASP A C 1
ATOM 682 O O . ASP A 1 84 ? -6.088 -5.489 3.202 1.00 94.31 84 ASP A O 1
ATOM 686 N N . VAL A 1 85 ? -4.763 -6.016 1.454 1.00 92.56 85 VAL A N 1
ATOM 687 C CA . VAL A 1 85 ? -4.983 -4.793 0.668 1.00 92.56 85 VAL A CA 1
ATOM 688 C C . VAL A 1 85 ? -6.281 -4.914 -0.134 1.00 92.56 85 VAL A C 1
ATOM 690 O O . VAL A 1 85 ? -6.495 -5.886 -0.859 1.00 92.56 85 VAL A O 1
ATOM 693 N N . ALA A 1 86 ? -7.149 -3.908 -0.047 1.00 92.69 86 ALA A N 1
ATOM 694 C CA . ALA A 1 86 ? -8.369 -3.856 -0.840 1.00 92.69 86 ALA A CA 1
ATOM 695 C C . ALA A 1 86 ? -8.050 -3.520 -2.304 1.00 92.69 86 ALA A C 1
ATOM 697 O O . ALA A 1 86 ? -7.439 -2.498 -2.596 1.00 92.69 86 ALA A O 1
ATOM 698 N N . VAL A 1 87 ? -8.539 -4.346 -3.230 1.00 89.56 87 VAL A N 1
ATOM 699 C CA . VAL A 1 87 ? -8.337 -4.165 -4.683 1.00 89.56 87 VAL A CA 1
ATOM 700 C C . VAL A 1 87 ? -9.478 -3.410 -5.378 1.00 89.56 87 VAL A C 1
ATOM 702 O O . VAL A 1 87 ? -9.417 -3.167 -6.579 1.00 89.56 87 VAL A O 1
ATOM 705 N N . THR A 1 88 ? -10.550 -3.088 -4.648 1.00 80.69 88 THR A N 1
ATOM 706 C CA . THR A 1 88 ? -11.773 -2.461 -5.187 1.00 80.69 88 THR A CA 1
ATOM 707 C C . THR A 1 88 ? -11.853 -0.954 -4.938 1.00 80.69 88 THR A C 1
ATOM 709 O O . THR A 1 88 ? -12.689 -0.289 -5.541 1.00 80.69 88 THR A O 1
ATOM 712 N N . GLY A 1 89 ? -11.013 -0.412 -4.052 1.00 67.31 89 GLY A N 1
ATOM 713 C CA . GLY A 1 89 ? -10.828 1.028 -3.872 1.00 67.31 89 GLY A CA 1
ATOM 714 C C . GLY A 1 89 ? -9.652 1.472 -4.729 1.00 67.31 89 GLY A C 1
ATOM 715 O O . GLY A 1 89 ? -8.611 0.825 -4.689 1.00 67.31 89 GLY A O 1
ATOM 716 N N . GLY A 1 90 ? -9.837 2.507 -5.549 1.00 69.06 90 GLY A N 1
ATOM 717 C CA . GLY A 1 90 ? -8.816 2.962 -6.493 1.00 69.06 90 GLY A CA 1
ATOM 718 C C . GLY A 1 90 ? -7.459 3.227 -5.834 1.00 69.06 90 GLY A C 1
ATOM 719 O O . GLY A 1 90 ? -7.383 3.602 -4.667 1.00 69.06 90 GLY A O 1
ATOM 720 N N . LEU A 1 91 ? -6.394 3.032 -6.607 1.00 81.44 91 LEU A N 1
ATOM 721 C CA . LEU A 1 91 ? -5.034 3.384 -6.220 1.00 81.44 91 LEU A CA 1
ATOM 722 C C . 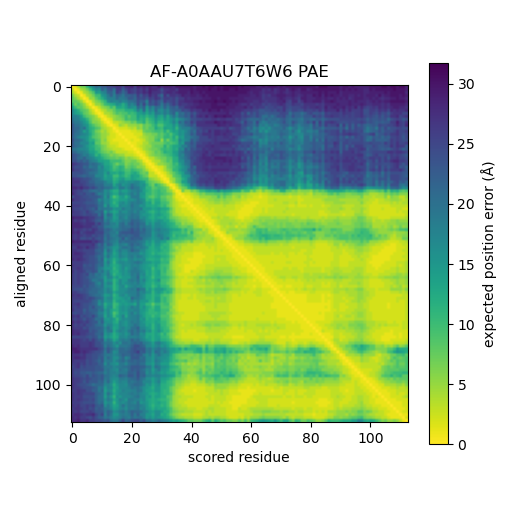LEU A 1 91 ? -4.820 4.879 -6.470 1.00 81.44 91 LEU A C 1
ATOM 724 O O . LEU A 1 91 ? -4.780 5.315 -7.621 1.00 81.44 91 LEU A O 1
ATOM 728 N N . GLY A 1 92 ? -4.685 5.660 -5.400 1.00 80.50 92 GLY A N 1
ATOM 729 C CA . GLY A 1 92 ? -4.210 7.039 -5.494 1.00 80.50 92 GLY A CA 1
ATOM 730 C C . GLY A 1 92 ? -2.686 7.066 -5.489 1.00 80.50 92 GLY A C 1
ATOM 731 O O . GLY A 1 92 ? -2.066 6.276 -4.781 1.00 80.50 92 GLY A O 1
ATOM 732 N N . SER A 1 93 ? -2.069 7.974 -6.244 1.00 83.69 93 SER A N 1
ATOM 733 C CA . SER A 1 93 ? -0.625 8.204 -6.157 1.00 83.69 93 SER A CA 1
ATOM 734 C C . SER A 1 93 ? -0.298 9.689 -6.187 1.00 83.69 93 SER A C 1
ATOM 736 O O . SER A 1 93 ? -0.794 10.410 -7.054 1.00 83.69 93 SER A O 1
ATOM 738 N N . GLN A 1 94 ? 0.593 10.119 -5.305 1.00 83.44 94 GLN A N 1
ATOM 739 C CA . GLN A 1 94 ? 1.197 11.440 -5.306 1.00 83.44 94 GLN A CA 1
ATOM 740 C C . GLN A 1 94 ? 2.699 11.300 -5.563 1.00 83.44 94 GLN A C 1
ATOM 742 O O . GLN A 1 94 ? 3.383 10.478 -4.953 1.00 83.44 94 GLN A O 1
ATOM 747 N N . ARG A 1 95 ? 3.228 12.115 -6.480 1.00 83.12 95 ARG A N 1
ATOM 748 C CA . ARG A 1 95 ? 4.669 12.193 -6.743 1.00 83.12 95 ARG A CA 1
ATOM 749 C C . ARG A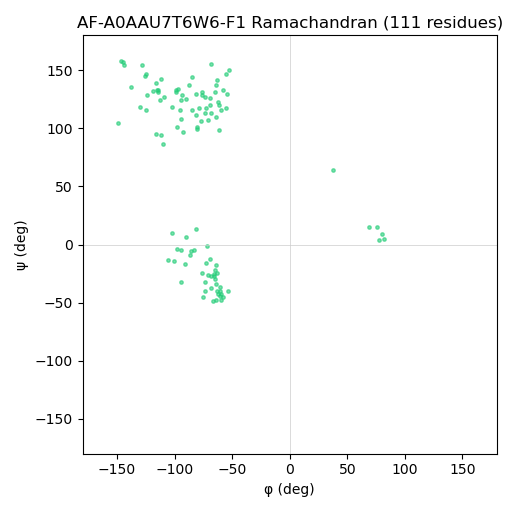 1 95 ? 5.189 13.550 -6.317 1.00 83.12 95 ARG A C 1
ATOM 751 O O . ARG A 1 95 ? 4.713 14.576 -6.797 1.00 83.12 95 ARG A O 1
ATOM 758 N N . VAL A 1 96 ? 6.195 13.532 -5.453 1.00 82.00 96 VAL A N 1
ATOM 759 C CA . VAL A 1 96 ? 6.974 14.713 -5.091 1.00 82.00 96 VAL A CA 1
ATOM 760 C C . VAL A 1 96 ? 8.365 14.547 -5.710 1.00 82.00 96 VAL A C 1
ATOM 762 O O . VAL A 1 96 ? 8.984 13.500 -5.509 1.00 82.00 96 VAL A O 1
ATOM 765 N N . PRO A 1 97 ? 8.867 15.522 -6.491 1.00 82.44 97 PRO A N 1
ATOM 766 C CA . PRO A 1 97 ? 10.209 15.444 -7.062 1.00 82.44 97 PRO A CA 1
ATOM 767 C C . PRO A 1 97 ? 11.265 15.204 -5.977 1.00 82.44 97 PRO A C 1
ATOM 769 O O . PRO A 1 97 ? 11.292 15.903 -4.968 1.00 82.44 97 PRO A O 1
ATOM 772 N N . GLY A 1 98 ? 12.133 14.211 -6.181 1.00 80.06 98 GLY A N 1
ATOM 773 C CA . GLY A 1 98 ? 13.173 13.847 -5.214 1.00 80.06 98 GLY A CA 1
ATOM 774 C C . GLY A 1 98 ? 12.698 12.987 -4.036 1.00 80.06 98 GLY A C 1
ATOM 775 O O . GLY A 1 98 ? 13.465 12.789 -3.101 1.00 80.06 98 GLY A O 1
ATOM 776 N N . SER A 1 99 ? 11.464 12.472 -4.054 1.00 80.25 99 SER A N 1
ATOM 777 C CA . SER A 1 99 ? 10.950 11.521 -3.056 1.00 80.25 99 SER A CA 1
ATOM 778 C C . SER A 1 99 ? 10.339 10.280 -3.720 1.00 8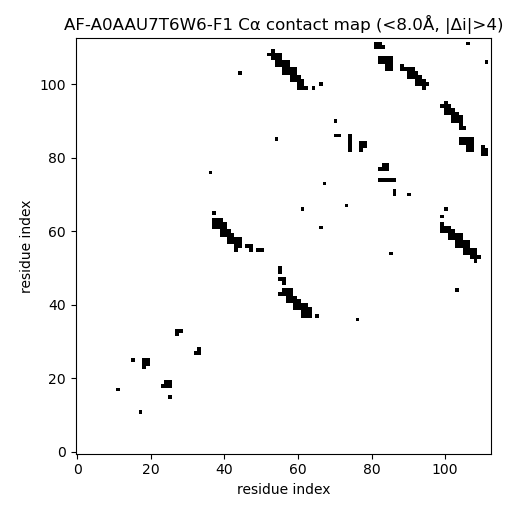0.25 99 SER A C 1
ATOM 780 O O . SER A 1 99 ? 9.880 10.372 -4.864 1.00 80.25 99 SER A O 1
ATOM 782 N N . PRO A 1 100 ? 10.299 9.124 -3.026 1.00 81.69 100 PRO A N 1
ATOM 783 C CA . PRO A 1 100 ? 9.561 7.957 -3.498 1.00 81.69 100 PRO A CA 1
ATOM 784 C C . PRO A 1 100 ? 8.083 8.295 -3.764 1.00 81.69 100 PRO A C 1
ATOM 786 O O . PRO A 1 100 ? 7.515 9.125 -3.045 1.00 81.69 100 PRO A O 1
ATOM 789 N N . PRO A 1 101 ? 7.433 7.667 -4.763 1.00 85.50 101 PRO A N 1
ATOM 790 C CA . PRO A 1 101 ? 5.999 7.823 -4.967 1.00 85.50 101 PRO A CA 1
ATOM 791 C C . PRO A 1 101 ? 5.230 7.401 -3.714 1.00 85.50 101 PRO A C 1
ATOM 793 O O . PRO A 1 101 ? 5.489 6.336 -3.148 1.00 85.50 101 PRO A O 1
ATOM 796 N N . MET A 1 102 ? 4.276 8.233 -3.309 1.00 90.12 102 MET A N 1
ATOM 797 C CA . MET A 1 102 ? 3.370 7.944 -2.207 1.00 90.12 102 MET A CA 1
ATOM 798 C C . MET A 1 102 ? 2.049 7.434 -2.770 1.00 90.12 102 MET A C 1
ATOM 800 O O . MET A 1 102 ? 1.503 8.024 -3.701 1.00 90.12 102 MET A O 1
ATOM 804 N N . TYR A 1 103 ? 1.538 6.345 -2.213 1.00 91.38 103 TYR A N 1
ATOM 805 C CA . TYR A 1 103 ? 0.301 5.708 -2.635 1.00 91.38 103 TYR A CA 1
ATOM 806 C C . TYR A 1 103 ? -0.737 5.763 -1.528 1.00 91.38 103 TYR A C 1
ATOM 808 O O . TYR A 1 103 ? -0.423 5.500 -0.371 1.00 91.38 103 TYR A O 1
ATOM 816 N N . HIS A 1 104 ? -1.978 6.037 -1.908 1.00 91.38 104 HIS A N 1
ATOM 817 C CA . HIS A 1 104 ? -3.134 5.950 -1.028 1.00 91.38 104 HIS A CA 1
ATOM 818 C C . HIS A 1 104 ? -3.872 4.660 -1.356 1.00 91.38 104 HIS A C 1
ATOM 820 O O . HIS A 1 104 ? -4.312 4.457 -2.494 1.00 91.38 104 HIS A O 1
ATOM 826 N N . LEU A 1 105 ? -3.962 3.765 -0.376 1.00 91.31 105 LEU A N 1
ATOM 827 C CA . LEU A 1 105 ? -4.608 2.468 -0.532 1.00 91.31 105 LEU A CA 1
ATOM 828 C C . LEU A 1 105 ? -5.312 2.057 0.758 1.00 91.31 105 LEU A C 1
ATOM 830 O O . LEU A 1 105 ? -4.984 2.517 1.849 1.00 91.31 105 LEU A O 1
ATOM 834 N N . ARG A 1 106 ? -6.310 1.180 0.636 1.00 92.19 106 ARG A N 1
ATOM 835 C CA . ARG A 1 106 ? -7.054 0.673 1.792 1.00 92.19 106 ARG A CA 1
ATOM 836 C C . ARG A 1 106 ? -6.522 -0.689 2.200 1.00 92.19 106 ARG A C 1
ATOM 838 O O . ARG A 1 106 ? -6.419 -1.585 1.366 1.00 92.19 106 ARG A O 1
ATOM 845 N N . VAL A 1 107 ? -6.250 -0.868 3.487 1.00 93.31 107 VAL A N 1
ATOM 846 C CA . VAL A 1 107 ? -5.778 -2.138 4.060 1.00 93.31 107 VAL A CA 1
ATOM 847 C C . VAL A 1 107 ? -6.695 -2.548 5.194 1.00 93.31 107 VAL A C 1
ATOM 849 O O . VAL A 1 107 ? -7.231 -1.706 5.919 1.00 93.31 107 VAL A O 1
ATOM 852 N N . ARG A 1 108 ? -6.915 -3.850 5.361 1.00 94.06 108 ARG A N 1
ATOM 853 C CA . ARG A 1 108 ? -7.662 -4.358 6.504 1.00 94.06 108 ARG A CA 1
ATOM 854 C C . ARG A 1 108 ? -6.911 -3.997 7.781 1.00 94.06 108 ARG A C 1
ATOM 856 O O .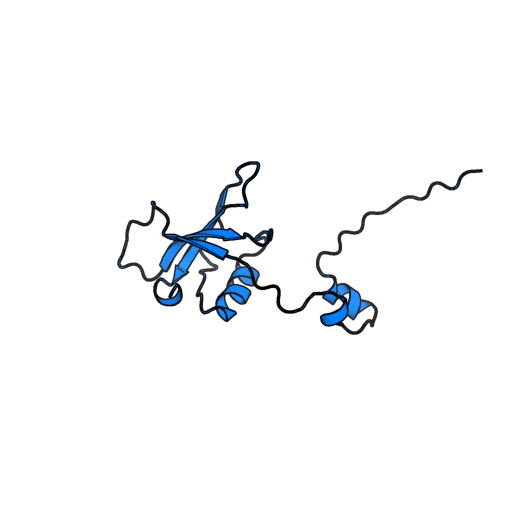 ARG A 1 108 ? -5.776 -4.405 7.981 1.00 94.06 108 ARG A O 1
ATOM 863 N N . ARG A 1 109 ? -7.559 -3.283 8.698 1.00 91.94 109 ARG A N 1
ATOM 864 C CA . ARG A 1 109 ? -6.908 -2.764 9.912 1.00 91.94 109 ARG A CA 1
ATOM 865 C C . ARG A 1 109 ? -6.200 -3.861 10.717 1.00 91.94 109 ARG A C 1
ATOM 867 O O . ARG A 1 109 ? -5.093 -3.664 11.190 1.00 91.94 109 ARG A O 1
ATOM 874 N N . LYS A 1 110 ? -6.819 -5.042 10.812 1.00 91.75 110 LYS A N 1
ATOM 875 C CA . LYS A 1 110 ? -6.276 -6.203 11.540 1.00 91.75 110 LYS A CA 1
ATOM 876 C C . LYS A 1 110 ? -5.036 -6.840 10.896 1.00 91.75 110 LYS A C 1
ATOM 878 O O . LYS A 1 110 ? -4.433 -7.699 11.520 1.00 91.75 110 LYS A O 1
ATOM 883 N N . SER A 1 111 ? -4.704 -6.492 9.654 1.00 91.50 111 SER A N 1
ATOM 884 C CA . SER A 1 111 ? -3.584 -7.081 8.917 1.00 91.50 111 SER A CA 1
ATOM 885 C C . SER A 1 111 ? -2.313 -6.225 8.962 1.00 91.50 111 SER A C 1
ATOM 887 O O . SER A 1 111 ? -1.305 -6.616 8.388 1.00 91.50 111 SER A O 1
ATOM 889 N N . LEU A 1 112 ? -2.368 -5.038 9.576 1.00 84.75 112 LEU A N 1
ATOM 890 C CA . LEU A 1 112 ? -1.252 -4.086 9.620 1.00 84.75 112 LEU A CA 1
ATOM 891 C C . LEU A 1 112 ? -0.224 -4.374 10.735 1.00 84.75 112 LEU A C 1
ATOM 893 O O . LEU A 1 112 ? 0.827 -3.735 10.742 1.00 84.75 112 LEU A O 1
ATOM 897 N N . GLY A 1 113 ? -0.481 -5.368 11.596 1.00 69.44 113 GLY A N 1
ATOM 898 C CA . GLY A 1 113 ? 0.357 -5.711 12.754 1.00 69.44 113 GLY A CA 1
ATOM 899 C C . GLY A 1 113 ? -0.218 -5.202 14.066 1.00 69.44 113 GLY A C 1
ATOM 900 O O . GLY A 1 113 ? -0.665 -4.035 14.099 1.00 69.44 113 GLY A O 1
#

Nearest PDB structures (foldseek):
  9axv-assembly1_Ae  TM=4.336E-01  e=2.077E-01  Schizosaccharomyces pombe
  4z3o-assembly1_A  TM=4.426E-01  e=6.583E-01  Streptococcus pneumoniae
  2xcr-assembly2_S  TM=4.287E-01  e=8.392E-01  Staphylococcus aureus
  7mvs-assembly1_A  TM=3.435E-01  e=5.487E-01  Staphylococcus aureus
  2nov-assembly2_C  TM=3.236E-01  e=1.364E+00  Streptococcus pneumoniae